Protein AF-A0A3C0R1L7-F1 (afdb_monomer_lite)

Secondary structure (DSSP, 8-state):
-------SS-EEEHHHHHHHHHHH-TT--HHHHHHHHHHHHHTTSEEE-SSSEEEE-----------SHHHHHHHHHHHHH-TTS------HHHHHHHHHHHS-S-PPP----TTTHHHHHHHHHHH--S---SS--HHHHHHH--

Structure (mmCIF, N/CA/C/O backbone):
data_AF-A0A3C0R1L7-F1
#
_entry.id   AF-A0A3C0R1L7-F1
#
loop_
_atom_site.group_PDB
_atom_site.id
_atom_site.type_symbol
_atom_site.label_atom_id
_atom_site.label_alt_id
_atom_site.label_comp_id
_atom_site.label_asym_id
_atom_site.label_entity_id
_atom_site.label_seq_id
_atom_site.pdbx_PDB_ins_code
_atom_site.Cartn_x
_atom_site.Cartn_y
_atom_site.Cartn_z
_atom_site.occupancy
_atom_site.B_iso_or_equiv
_atom_site.auth_seq_id
_atom_site.auth_comp_id
_atom_site.auth_asym_id
_atom_site.auth_atom_id
_atom_site.pdbx_PDB_model_num
ATOM 1 N N . MET A 1 1 ? 21.553 -5.396 19.216 1.00 31.02 1 MET A N 1
ATOM 2 C CA . MET A 1 1 ? 20.790 -6.480 18.566 1.00 31.02 1 MET A CA 1
ATOM 3 C C . MET A 1 1 ? 19.596 -5.795 17.933 1.00 31.02 1 MET A C 1
ATOM 5 O O . MET A 1 1 ? 18.827 -5.189 18.660 1.00 31.02 1 MET A O 1
ATOM 9 N N . ASN A 1 2 ? 19.588 -5.698 16.604 1.00 32.06 2 ASN A N 1
ATOM 10 C CA . ASN A 1 2 ? 18.698 -4.812 15.852 1.00 32.06 2 ASN A CA 1
ATOM 11 C C . ASN A 1 2 ? 17.420 -5.559 15.472 1.00 32.06 2 ASN A C 1
ATOM 13 O O . ASN A 1 2 ? 17.490 -6.497 14.678 1.00 32.06 2 ASN A O 1
ATOM 17 N N . GLU A 1 3 ? 16.276 -5.122 15.985 1.00 32.38 3 GLU A N 1
ATOM 18 C CA . GLU A 1 3 ? 14.979 -5.550 15.469 1.00 32.38 3 GLU A CA 1
ATOM 19 C C . GLU A 1 3 ? 14.638 -4.723 14.227 1.00 32.38 3 GLU A C 1
ATOM 21 O O . GLU A 1 3 ? 14.549 -3.494 14.253 1.00 32.38 3 GLU A O 1
ATOM 26 N N . LYS A 1 4 ? 14.515 -5.425 13.098 1.00 33.72 4 LYS A N 1
ATOM 27 C CA . LYS A 1 4 ? 13.945 -4.896 11.862 1.00 33.72 4 LYS A CA 1
ATOM 28 C C . LYS A 1 4 ? 12.449 -4.716 12.091 1.00 33.72 4 LYS A C 1
ATOM 30 O O . LYS A 1 4 ? 11.712 -5.695 12.121 1.00 33.72 4 LYS A O 1
ATOM 35 N N . ASN A 1 5 ? 12.034 -3.465 12.233 1.00 35.06 5 ASN A N 1
ATOM 36 C CA . ASN A 1 5 ? 10.636 -3.070 12.267 1.00 35.06 5 ASN A CA 1
ATOM 37 C C . ASN A 1 5 ? 10.037 -3.272 10.863 1.00 35.06 5 ASN A C 1
ATOM 39 O O . ASN A 1 5 ? 10.234 -2.459 9.962 1.00 35.06 5 ASN A O 1
ATOM 43 N N . ILE A 1 6 ? 9.412 -4.430 10.655 1.00 40.94 6 ILE A N 1
ATOM 44 C CA . ILE A 1 6 ? 8.583 -4.750 9.492 1.00 40.94 6 ILE A CA 1
ATOM 45 C C . ILE A 1 6 ? 7.182 -4.948 10.060 1.00 40.94 6 ILE A C 1
ATOM 47 O O . ILE A 1 6 ? 6.838 -6.073 10.397 1.00 40.94 6 ILE A O 1
ATOM 51 N N . ASN A 1 7 ? 6.461 -3.847 10.291 1.00 43.59 7 ASN A N 1
ATOM 52 C CA . ASN A 1 7 ? 4.997 -3.697 10.283 1.00 43.59 7 ASN A CA 1
ATOM 53 C C . ASN A 1 7 ? 4.656 -2.392 11.022 1.00 43.59 7 ASN A C 1
ATOM 55 O O . ASN A 1 7 ? 4.863 -2.295 12.225 1.00 43.59 7 ASN A O 1
ATOM 59 N N . ASP A 1 8 ? 4.093 -1.401 10.325 1.00 56.25 8 ASP A N 1
ATOM 60 C CA . ASP A 1 8 ? 3.641 -0.108 10.884 1.00 56.25 8 ASP A CA 1
ATOM 61 C C . ASP A 1 8 ? 2.411 -0.234 11.826 1.00 56.25 8 ASP A C 1
ATOM 63 O O . ASP A 1 8 ? 1.599 0.685 11.954 1.00 56.25 8 ASP A O 1
ATOM 67 N N . TYR A 1 9 ? 2.239 -1.384 12.483 1.00 62.00 9 TYR A N 1
ATOM 68 C CA . TYR A 1 9 ? 1.064 -1.748 13.267 1.00 62.00 9 TYR A CA 1
ATOM 69 C C . TYR A 1 9 ? 1.466 -2.308 14.634 1.00 62.00 9 TYR A C 1
ATOM 71 O O . TYR A 1 9 ? 2.244 -3.253 14.727 1.00 62.00 9 TYR A O 1
ATOM 79 N N . GLU A 1 10 ? 0.883 -1.749 15.696 1.00 81.00 10 GLU A N 1
ATOM 80 C CA . GLU A 1 10 ? 0.997 -2.275 17.059 1.00 81.00 10 GLU A CA 1
ATOM 81 C C . GLU A 1 10 ? 0.113 -3.529 17.180 1.00 81.00 10 GLU A C 1
ATOM 83 O O . GLU A 1 10 ? -1.123 -3.432 17.174 1.00 81.00 10 GLU A O 1
ATOM 88 N N . ILE A 1 11 ? 0.752 -4.703 17.221 1.00 84.50 11 ILE A N 1
ATOM 89 C CA . ILE A 1 11 ? 0.093 -5.989 17.482 1.00 84.50 11 ILE A CA 1
ATOM 90 C C . ILE A 1 11 ? -0.173 -6.091 18.985 1.00 84.50 11 ILE A C 1
ATOM 92 O O . ILE A 1 11 ? 0.705 -5.820 19.798 1.00 84.50 11 ILE A O 1
ATOM 96 N N . LEU A 1 12 ? -1.399 -6.467 19.331 1.00 88.62 12 LEU A N 1
ATOM 97 C CA . LEU A 1 12 ? -1.890 -6.652 20.686 1.00 88.62 12 LEU A CA 1
ATOM 98 C C . LEU A 1 12 ? -2.249 -8.123 20.894 1.00 88.62 12 LEU A C 1
ATOM 100 O O . LEU A 1 12 ? -3.056 -8.678 20.138 1.00 88.62 12 LEU A O 1
ATOM 104 N N . GLU A 1 13 ? -1.713 -8.723 21.952 1.00 92.06 13 GLU A N 1
ATOM 105 C CA . GLU A 1 13 ? -2.141 -10.040 22.409 1.00 92.06 13 GLU A CA 1
ATOM 106 C C . GLU A 1 13 ? -3.542 -9.945 23.017 1.00 92.06 13 GLU A C 1
ATOM 108 O O . GLU A 1 13 ? -3.877 -9.036 23.784 1.00 92.06 13 GLU A O 1
ATOM 113 N N . LYS A 1 14 ? -4.399 -10.907 22.694 1.00 91.81 14 LYS A N 1
ATOM 114 C CA . LYS A 1 14 ? -5.751 -10.987 23.251 1.00 91.81 14 LYS A CA 1
ATOM 115 C C . LYS A 1 14 ? -5.728 -11.092 24.769 1.00 91.81 14 LYS A C 1
ATOM 117 O O . LYS A 1 14 ? -6.632 -10.564 25.409 1.00 91.81 14 LYS A O 1
ATOM 122 N N . GLU A 1 15 ? -4.747 -11.795 25.327 1.00 92.31 15 GLU A N 1
ATOM 123 C CA . GLU A 1 15 ? -4.602 -11.959 26.774 1.00 92.31 15 GLU A CA 1
ATOM 124 C C . GLU A 1 15 ? -4.381 -10.612 27.463 1.00 92.31 15 GLU A C 1
ATOM 126 O O . GLU A 1 15 ? -5.080 -10.320 28.432 1.00 92.31 15 GLU A O 1
ATOM 131 N N . ASP A 1 16 ? -3.537 -9.751 26.894 1.00 91.69 16 ASP A N 1
ATOM 132 C CA . ASP A 1 16 ? -3.277 -8.405 27.413 1.00 91.69 16 ASP A CA 1
ATOM 133 C C . ASP A 1 16 ? -4.540 -7.535 27.382 1.00 91.69 16 ASP A C 1
ATOM 135 O O . ASP A 1 16 ? -4.899 -6.914 28.381 1.00 91.69 16 ASP A O 1
ATOM 139 N N . ILE A 1 17 ? -5.293 -7.566 26.275 1.00 91.69 17 ILE A N 1
ATOM 140 C CA . ILE A 1 17 ? -6.566 -6.830 26.163 1.00 91.69 17 ILE A CA 1
ATOM 141 C C . ILE A 1 17 ? -7.581 -7.342 27.197 1.00 91.69 17 ILE A C 1
ATOM 143 O O . ILE A 1 17 ? -8.354 -6.575 27.771 1.00 91.69 17 ILE A O 1
ATOM 147 N N . VAL A 1 18 ? -7.627 -8.655 27.425 1.00 93.19 18 VAL A N 1
ATOM 148 C CA . VAL A 1 18 ? -8.535 -9.262 28.404 1.00 93.19 18 VAL A CA 1
ATOM 149 C C . VAL A 1 18 ? -8.138 -8.893 29.833 1.00 93.19 18 VAL A C 1
ATOM 151 O O . VAL A 1 18 ? -9.031 -8.659 30.651 1.00 93.19 18 VAL A O 1
ATOM 154 N N . LEU A 1 19 ? -6.840 -8.839 30.133 1.00 92.69 19 LEU A N 1
ATOM 155 C CA . LEU A 1 19 ? -6.325 -8.382 31.421 1.00 92.69 19 LEU A CA 1
ATOM 156 C C . LEU A 1 19 ? -6.717 -6.925 31.670 1.00 92.69 19 LEU A C 1
ATOM 158 O O . LEU A 1 19 ? -7.341 -6.653 32.690 1.00 92.69 19 LEU A O 1
ATOM 162 N N . GLU A 1 20 ? -6.487 -6.033 30.708 1.00 91.69 20 GLU A N 1
ATOM 163 C CA . GLU A 1 20 ? -6.849 -4.612 30.809 1.00 91.69 20 GLU A CA 1
ATOM 164 C C . GLU A 1 20 ? -8.364 -4.420 31.033 1.00 91.69 20 GLU A C 1
ATOM 166 O O . GLU A 1 20 ? -8.787 -3.690 31.929 1.00 91.69 20 GLU A O 1
ATOM 171 N N . ILE A 1 21 ? -9.212 -5.164 30.306 1.00 92.44 21 ILE A N 1
ATOM 172 C CA . ILE A 1 21 ? -10.674 -5.151 30.522 1.00 92.44 21 ILE A CA 1
ATOM 173 C C . ILE A 1 21 ? -11.036 -5.587 31.949 1.00 92.44 21 ILE A C 1
ATOM 175 O O . ILE A 1 21 ? -11.974 -5.047 32.536 1.00 92.44 21 ILE A O 1
ATOM 179 N N . LYS A 1 22 ? -10.334 -6.582 32.500 1.00 90.88 22 LYS A N 1
ATOM 180 C CA . LYS A 1 22 ? -10.584 -7.084 33.857 1.00 90.88 22 LYS A CA 1
ATOM 181 C C . LYS A 1 22 ? -10.043 -6.166 34.944 1.00 90.88 22 LYS A C 1
ATOM 183 O O . LYS A 1 22 ? -10.605 -6.164 36.033 1.00 90.88 22 LYS A O 1
ATOM 188 N N . GLU A 1 23 ? -8.984 -5.412 34.682 1.00 91.88 23 GLU A N 1
ATOM 189 C CA . GLU A 1 23 ? -8.503 -4.385 35.607 1.00 91.88 23 GLU A CA 1
ATOM 190 C C . GLU A 1 23 ? -9.524 -3.249 35.743 1.00 91.88 23 GLU A C 1
ATOM 192 O O . GLU A 1 23 ? -9.788 -2.794 36.855 1.00 91.88 23 GLU A O 1
ATOM 197 N N . GLU A 1 24 ? -10.158 -2.843 34.638 1.00 88.38 24 GLU A N 1
ATOM 198 C CA . GLU A 1 24 ? -11.218 -1.827 34.653 1.00 88.38 24 GLU A CA 1
ATOM 199 C C . GLU A 1 24 ? -12.554 -2.345 35.210 1.00 88.38 24 GLU A C 1
ATOM 201 O O . GLU A 1 24 ? -13.275 -1.597 35.874 1.00 88.38 24 GLU A O 1
ATOM 206 N N . ALA A 1 25 ? -12.904 -3.603 34.925 1.00 88.69 25 ALA A N 1
ATOM 207 C CA . ALA A 1 25 ? -14.168 -4.221 35.327 1.00 88.69 25 ALA A CA 1
ATOM 208 C C . ALA A 1 25 ? -13.968 -5.684 35.783 1.00 88.69 25 ALA A C 1
ATOM 210 O O . ALA A 1 25 ? -14.237 -6.626 35.022 1.00 88.69 25 ALA A O 1
ATOM 211 N N . PRO A 1 26 ? -13.510 -5.909 37.031 1.00 89.50 26 PRO A N 1
ATOM 212 C CA . PRO A 1 26 ? -13.202 -7.245 37.554 1.00 89.50 26 PRO A CA 1
ATOM 213 C C . PRO A 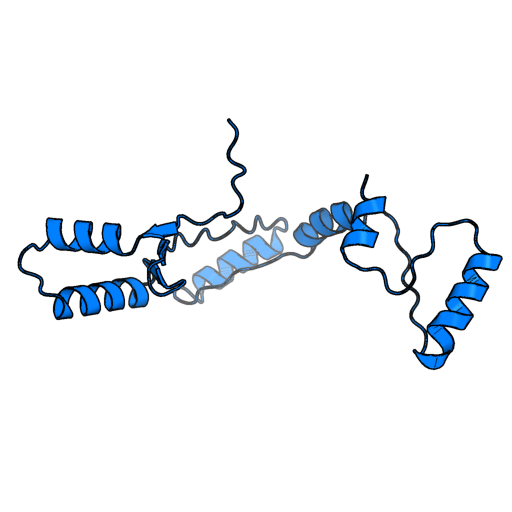1 26 ? -14.401 -8.200 37.588 1.00 89.50 26 PRO A C 1
ATOM 215 O O . PRO A 1 26 ? -14.234 -9.420 37.595 1.00 89.50 26 PRO A O 1
ATOM 218 N N . GLU A 1 27 ? -15.621 -7.664 37.610 1.00 90.88 27 GLU A N 1
ATOM 219 C CA . GLU A 1 27 ? -16.873 -8.416 37.631 1.00 90.88 27 GLU A CA 1
ATOM 220 C C . GLU A 1 27 ? -17.253 -9.029 36.273 1.00 90.88 27 GLU A C 1
ATOM 222 O O . GLU A 1 27 ? -18.208 -9.807 36.184 1.00 90.88 27 GLU A O 1
ATOM 227 N N . TYR A 1 28 ? -16.534 -8.697 35.197 1.00 91.25 28 TYR A N 1
ATOM 228 C CA . TYR A 1 28 ? -16.855 -9.192 33.864 1.00 91.25 28 TYR A CA 1
ATOM 229 C C . TYR A 1 28 ? -16.534 -10.683 33.720 1.00 91.25 28 TYR A C 1
ATOM 231 O O . TYR A 1 28 ? -15.382 -11.118 33.706 1.00 91.25 28 TYR A O 1
ATOM 239 N N . GLY A 1 29 ? -17.588 -11.475 33.520 1.00 90.44 29 GLY A N 1
ATOM 240 C CA . GLY A 1 29 ? -17.474 -12.858 33.063 1.00 90.44 29 GLY A CA 1
ATOM 241 C C . GLY A 1 29 ? -17.069 -12.959 31.587 1.00 90.44 29 GLY A C 1
ATOM 242 O O . GLY A 1 29 ? -17.083 -11.978 30.840 1.00 90.44 29 GLY A O 1
ATOM 243 N N . GLU A 1 30 ? -16.766 -14.175 31.128 1.00 88.69 30 GLU A N 1
ATOM 244 C CA . GLU A 1 30 ? -16.292 -14.420 29.756 1.00 88.69 30 GLU A CA 1
ATOM 245 C C . GLU A 1 30 ? -17.213 -13.856 28.669 1.00 88.69 30 GLU A C 1
ATOM 247 O O . GLU A 1 30 ? -16.739 -13.293 27.682 1.00 88.69 30 GLU A O 1
ATOM 252 N N . SER A 1 31 ? -18.531 -13.984 28.835 1.00 89.81 31 SER A N 1
ATOM 253 C CA . SER A 1 31 ? -19.507 -13.465 27.871 1.00 89.81 31 SER A CA 1
ATOM 254 C C . SER A 1 31 ? -19.443 -11.940 27.754 1.00 89.81 31 SER A C 1
ATOM 256 O O . SER A 1 31 ? -19.507 -11.407 26.645 1.00 89.81 31 SER A O 1
ATOM 258 N N . SER A 1 32 ? -19.250 -11.238 28.875 1.00 92.94 32 SER A N 1
ATOM 259 C CA . SER A 1 32 ? -19.101 -9.778 28.914 1.00 92.94 32 SER A CA 1
ATOM 260 C C . SER A 1 32 ? -17.795 -9.335 28.259 1.00 92.94 32 SER A C 1
ATOM 262 O O . SER A 1 32 ? -17.788 -8.384 27.481 1.00 92.94 32 SER A O 1
ATOM 264 N N . ILE A 1 33 ? -16.707 -10.075 28.487 1.00 93.31 33 ILE A N 1
ATOM 265 C CA . ILE A 1 33 ? -15.404 -9.833 27.851 1.00 93.31 33 ILE A CA 1
ATOM 266 C C . ILE A 1 33 ? -15.500 -10.026 26.335 1.00 93.31 33 ILE A C 1
ATOM 268 O O . ILE A 1 33 ? -15.068 -9.163 25.571 1.00 93.31 33 ILE A O 1
ATOM 272 N N . ARG A 1 34 ? -16.131 -11.114 25.870 1.00 91.50 34 ARG A N 1
ATOM 273 C CA . ARG A 1 34 ? -16.369 -11.348 24.433 1.00 91.50 34 ARG A CA 1
ATOM 274 C C . ARG A 1 34 ? -17.191 -10.222 23.813 1.00 91.50 34 ARG A C 1
ATOM 276 O O . ARG A 1 34 ? -16.867 -9.762 22.720 1.00 91.50 34 ARG A O 1
ATOM 283 N N . TRP A 1 35 ? -18.227 -9.757 24.510 1.00 93.25 35 TRP A N 1
ATOM 284 C CA . TRP A 1 35 ? -19.033 -8.630 24.050 1.00 93.25 35 TRP A CA 1
ATOM 285 C C . TRP A 1 35 ? -18.224 -7.329 23.998 1.00 93.25 35 TRP A C 1
ATOM 287 O O . TRP A 1 35 ? -18.322 -6.591 23.021 1.00 93.25 35 TRP A O 1
ATOM 297 N N . LYS A 1 36 ? -17.368 -7.068 24.991 1.00 93.25 36 LYS A N 1
ATOM 298 C CA . LYS A 1 36 ? -16.486 -5.897 25.014 1.00 93.25 36 LYS A CA 1
ATOM 299 C C . LYS A 1 36 ? -15.470 -5.928 23.871 1.00 93.25 36 LYS A C 1
ATOM 301 O O . LYS A 1 36 ? -15.343 -4.933 23.164 1.00 93.25 36 LYS A O 1
ATOM 306 N N . LEU A 1 37 ? -14.830 -7.071 23.616 1.00 91.88 37 LEU A N 1
ATOM 307 C CA . LEU A 1 37 ? -13.949 -7.273 22.457 1.00 91.88 37 LEU A CA 1
ATOM 308 C C . LEU A 1 37 ? -14.681 -7.032 21.131 1.00 91.88 37 LEU A C 1
ATOM 310 O O . LEU A 1 37 ? -14.117 -6.451 20.204 1.00 91.88 37 LEU A O 1
ATOM 314 N N . PHE A 1 38 ? -15.942 -7.456 21.032 1.00 92.38 38 PHE A N 1
ATOM 315 C CA . PHE A 1 38 ? -16.780 -7.165 19.872 1.00 92.38 38 PHE A CA 1
ATOM 316 C C . PHE A 1 38 ? -17.076 -5.662 19.733 1.00 92.38 38 PHE A C 1
ATOM 318 O O . PHE A 1 38 ? -16.977 -5.131 18.628 1.00 92.38 38 PHE A O 1
ATOM 325 N N . GLN A 1 39 ? -17.379 -4.953 20.828 1.00 91.81 39 GLN A N 1
ATOM 326 C CA . GLN A 1 39 ? -17.566 -3.496 20.789 1.00 91.81 39 GLN A CA 1
ATOM 327 C C . GLN A 1 39 ? -16.289 -2.769 20.363 1.00 91.81 39 GLN A C 1
ATOM 329 O O . GLN A 1 39 ? -16.354 -1.914 19.491 1.00 91.81 39 GLN A O 1
ATOM 334 N N . LEU A 1 40 ? -15.121 -3.145 20.893 1.00 90.69 40 LEU A N 1
ATOM 335 C CA . LEU A 1 40 ? -13.842 -2.533 20.510 1.00 90.69 40 LEU A CA 1
ATOM 336 C C . LEU A 1 40 ? -13.543 -2.690 19.008 1.00 90.69 40 LEU A C 1
ATOM 338 O O . LEU A 1 40 ? -12.996 -1.775 18.390 1.00 90.69 40 LEU A O 1
ATOM 342 N N . GLN A 1 41 ? -13.933 -3.820 18.410 1.00 88.81 41 GLN A N 1
ATOM 343 C CA . GLN A 1 41 ? -13.848 -4.031 16.962 1.00 88.81 41 GLN A CA 1
ATOM 344 C C . GLN A 1 41 ? -14.857 -3.176 16.193 1.00 88.81 41 GLN A C 1
ATOM 346 O O . GLN A 1 41 ? -14.504 -2.520 15.214 1.00 88.81 41 GLN A O 1
ATOM 351 N N . LYS A 1 42 ? -16.115 -3.151 16.647 1.00 86.06 42 LYS A N 1
ATOM 352 C CA . LYS A 1 42 ? -17.181 -2.338 16.047 1.00 86.06 42 LYS A CA 1
ATOM 353 C C . LYS A 1 42 ? -16.834 -0.845 16.061 1.00 86.06 42 LYS A C 1
ATOM 355 O O . LYS A 1 42 ? -17.067 -0.155 15.070 1.00 86.06 42 LYS A O 1
ATOM 360 N N . ASP A 1 43 ? -16.233 -0.381 17.149 1.00 85.69 43 ASP A N 1
ATOM 361 C CA . ASP A 1 43 ? -15.812 1.003 17.371 1.00 85.69 43 ASP A CA 1
ATOM 362 C C . ASP A 1 43 ? -14.482 1.341 16.690 1.00 85.69 43 ASP A C 1
AT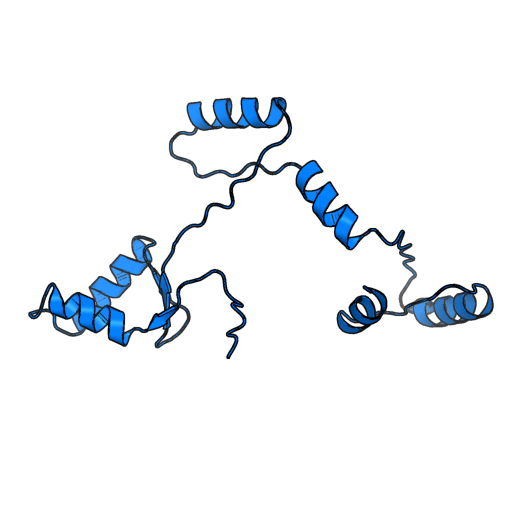OM 364 O O . ASP A 1 43 ? -13.973 2.448 16.867 1.00 85.69 43 ASP A O 1
ATOM 368 N N . LYS A 1 44 ? -13.913 0.413 15.906 1.00 81.06 44 LYS A N 1
ATOM 369 C CA . LYS A 1 44 ? -12.672 0.632 15.156 1.00 81.06 44 LYS A CA 1
ATOM 370 C C . LYS A 1 44 ? -11.476 1.000 16.047 1.00 81.06 44 LYS A C 1
ATOM 372 O O . LYS A 1 44 ? -10.609 1.777 15.662 1.00 81.06 44 LYS A O 1
ATOM 377 N N . LYS A 1 45 ? -11.430 0.451 17.265 1.00 85.31 45 LYS A N 1
ATOM 378 C CA . LYS A 1 45 ? -10.281 0.589 18.178 1.00 85.31 45 LYS A CA 1
ATOM 379 C C . LYS A 1 45 ? -9.269 -0.532 17.981 1.00 85.31 45 LYS A C 1
ATOM 381 O O . LYS A 1 45 ? -8.067 -0.299 18.077 1.00 85.31 45 LYS A O 1
ATOM 386 N N . ILE A 1 46 ? -9.755 -1.732 17.668 1.00 89.12 46 ILE A N 1
ATOM 387 C CA . ILE A 1 46 ? -8.931 -2.906 17.371 1.00 89.12 46 ILE A CA 1
ATOM 388 C C . ILE A 1 46 ? -9.464 -3.642 16.138 1.00 89.12 46 ILE A C 1
ATOM 390 O O . ILE A 1 46 ? -10.646 -3.563 15.814 1.00 89.12 46 ILE A O 1
ATOM 394 N N . THR A 1 47 ? -8.612 -4.388 15.445 1.00 87.00 47 THR A N 1
ATOM 395 C CA . THR A 1 47 ? -9.002 -5.323 14.377 1.00 87.00 47 THR A CA 1
ATOM 396 C C . THR A 1 47 ? -8.455 -6.698 14.692 1.00 87.00 47 THR A C 1
ATOM 398 O O . THR A 1 47 ? -7.282 -6.825 15.020 1.00 87.00 47 THR A O 1
ATOM 401 N N . LYS A 1 48 ? -9.300 -7.725 14.607 1.00 87.56 48 LYS A N 1
ATOM 402 C CA . LYS A 1 48 ? -8.882 -9.108 14.833 1.00 87.56 48 LYS A CA 1
ATOM 403 C C . LYS A 1 48 ? -8.045 -9.603 13.653 1.00 87.56 48 LYS A C 1
ATOM 405 O O . LYS A 1 48 ? -8.517 -9.524 12.520 1.00 87.56 48 LYS A O 1
ATOM 410 N N . ILE A 1 49 ? -6.844 -10.114 13.925 1.00 85.44 49 ILE A N 1
ATOM 411 C CA . ILE A 1 49 ? -6.003 -10.782 12.919 1.00 85.44 49 ILE A CA 1
ATOM 412 C C . ILE A 1 49 ? -6.352 -12.269 12.894 1.00 85.44 49 ILE A C 1
ATOM 414 O O . ILE A 1 49 ? -6.706 -12.817 11.854 1.00 85.44 49 ILE A O 1
ATOM 418 N N . ASP A 1 50 ? -6.304 -12.903 14.065 1.00 86.00 50 ASP A N 1
ATOM 419 C CA . ASP A 1 50 ? -6.561 -14.326 14.255 1.00 86.00 50 ASP A CA 1
ATOM 420 C C . ASP A 1 50 ? -7.167 -14.595 15.648 1.00 86.00 50 ASP A C 1
ATOM 422 O O . ASP A 1 50 ? -7.781 -13.713 16.249 1.00 86.00 50 ASP A O 1
ATOM 426 N N . ALA A 1 51 ? -7.114 -15.839 16.129 1.00 85.12 51 ALA A N 1
ATOM 427 C CA . ALA A 1 51 ? -7.729 -16.242 17.392 1.00 85.12 51 ALA A CA 1
ATOM 428 C C . ALA A 1 51 ? -7.183 -15.496 18.622 1.00 85.12 51 ALA A C 1
ATOM 430 O O . ALA A 1 51 ? -7.970 -15.245 19.552 1.00 85.12 51 ALA A O 1
ATOM 431 N N . ASP A 1 52 ? -5.903 -15.129 18.585 1.00 90.38 52 ASP A N 1
ATOM 432 C CA . ASP A 1 52 ? -5.125 -14.675 19.735 1.00 90.38 52 ASP A CA 1
ATOM 433 C C . ASP A 1 52 ? -4.509 -13.286 19.524 1.00 90.38 52 ASP A C 1
ATOM 435 O O . ASP A 1 52 ? -4.215 -12.615 20.504 1.00 90.38 52 ASP A O 1
ATOM 439 N N . HIS A 1 53 ? -4.470 -12.775 18.290 1.00 88.50 53 HIS A N 1
ATOM 440 C CA . HIS A 1 53 ? -3.888 -11.465 17.993 1.00 88.50 53 HIS A CA 1
ATOM 441 C C . HIS A 1 53 ? -4.898 -10.448 17.447 1.00 88.50 53 HIS A C 1
ATOM 443 O O . HIS A 1 53 ? -5.776 -10.738 16.618 1.00 88.50 53 HIS A O 1
ATOM 449 N N . TYR A 1 54 ? -4.710 -9.200 17.868 1.00 89.75 54 TYR A N 1
ATOM 450 C CA . TYR A 1 54 ? -5.400 -8.014 17.375 1.00 89.75 54 TYR A CA 1
ATOM 451 C C . TYR A 1 54 ? -4.384 -6.960 16.929 1.00 89.75 54 TYR A C 1
ATOM 453 O O . TYR A 1 54 ? -3.233 -6.974 17.336 1.00 89.75 54 TYR A O 1
ATOM 461 N N . ILE A 1 55 ? -4.809 -6.009 16.105 1.00 87.25 55 ILE A N 1
ATOM 462 C CA . ILE A 1 55 ? -4.043 -4.795 15.798 1.00 87.25 55 ILE A CA 1
ATOM 463 C C . ILE A 1 55 ? -4.789 -3.613 16.383 1.00 87.25 55 ILE A C 1
ATOM 465 O O . ILE A 1 55 ? -6.001 -3.486 16.171 1.00 87.25 55 ILE A O 1
ATOM 469 N N . LYS A 1 56 ? -4.074 -2.715 17.060 1.00 81.81 56 LYS A N 1
ATOM 470 C CA . LYS A 1 56 ? -4.623 -1.414 17.439 1.00 81.81 56 LYS A CA 1
ATOM 471 C C . LYS A 1 56 ? -4.853 -0.594 16.177 1.00 81.81 56 LYS A C 1
ATOM 473 O O . LYS A 1 56 ? -3.916 -0.306 15.434 1.00 81.81 56 LYS A O 1
ATOM 478 N N . GLN A 1 57 ? -6.098 -0.203 15.917 1.00 68.94 57 GLN A N 1
ATOM 479 C CA . GLN A 1 57 ? -6.394 0.695 14.805 1.00 68.94 57 GLN A CA 1
ATOM 480 C C . GLN A 1 57 ? -5.920 2.103 15.164 1.00 68.94 57 GLN A C 1
ATOM 482 O O . GLN A 1 57 ? -6.680 2.958 15.606 1.00 68.94 57 GLN A O 1
ATOM 487 N N . ASN A 1 58 ? -4.636 2.357 14.939 1.00 55.91 58 ASN A N 1
ATOM 488 C CA . ASN A 1 58 ? -4.177 3.700 14.673 1.00 55.91 58 ASN A CA 1
ATOM 489 C C . ASN A 1 58 ? -4.424 3.902 13.181 1.00 55.91 58 ASN A C 1
ATOM 491 O O . ASN A 1 58 ? -3.676 3.388 12.351 1.00 55.91 58 ASN A O 1
ATOM 495 N N . ILE A 1 59 ? -5.531 4.554 12.813 1.00 47.06 59 ILE A N 1
ATOM 496 C CA . ILE A 1 59 ? -5.706 5.005 11.431 1.00 47.06 59 ILE A CA 1
ATOM 497 C C . ILE A 1 59 ? -4.633 6.070 11.235 1.00 47.06 59 ILE A C 1
ATOM 499 O O . ILE A 1 59 ? -4.871 7.260 11.438 1.00 47.06 59 ILE A O 1
ATOM 503 N N . GLN A 1 60 ? -3.426 5.640 10.882 1.00 42.97 60 GLN A N 1
ATOM 504 C CA . GLN A 1 60 ? -2.425 6.525 10.344 1.00 42.97 60 GLN A CA 1
ATOM 505 C C . GLN A 1 60 ? -2.973 6.898 8.972 1.00 42.97 60 GLN A C 1
ATOM 507 O O . GLN A 1 60 ? -2.798 6.201 7.974 1.00 42.97 60 GLN A O 1
ATOM 512 N N . VAL A 1 61 ? -3.791 7.951 8.954 1.00 43.19 61 VAL A N 1
ATOM 513 C CA . VAL A 1 61 ? -4.186 8.608 7.721 1.00 43.19 61 VAL A CA 1
ATOM 514 C C . VAL A 1 61 ? -2.866 9.109 7.171 1.00 43.19 61 VAL A C 1
ATOM 516 O O . VAL A 1 61 ? -2.349 10.108 7.670 1.00 43.19 61 VAL A O 1
ATOM 519 N N . PHE A 1 62 ? -2.267 8.373 6.233 1.00 39.19 62 PHE A N 1
ATOM 520 C CA . PHE A 1 62 ? -1.076 8.851 5.552 1.00 39.19 62 PHE A CA 1
ATOM 521 C C . PHE A 1 62 ? -1.401 10.265 5.076 1.00 39.19 62 PHE A C 1
ATOM 523 O O . PHE A 1 62 ? -2.384 10.439 4.343 1.00 39.19 62 PHE A O 1
ATOM 530 N N . PRO A 1 63 ? -0.676 11.296 5.541 1.00 47.34 63 PRO A N 1
ATOM 531 C CA . PRO A 1 63 ? -0.918 12.633 5.054 1.00 47.34 63 PRO A CA 1
ATOM 532 C C . PRO A 1 63 ? -0.584 12.609 3.565 1.00 47.34 63 PRO A C 1
ATOM 534 O O . PRO A 1 63 ? 0.576 12.548 3.168 1.00 47.34 63 PRO A O 1
ATOM 537 N N . THR A 1 64 ? -1.612 12.616 2.718 1.00 54.94 64 THR A N 1
ATOM 538 C CA . THR A 1 64 ? -1.441 12.919 1.303 1.00 54.94 64 THR A CA 1
ATOM 539 C C . THR A 1 64 ? -1.042 14.385 1.249 1.00 54.94 64 THR A C 1
ATOM 541 O O . THR A 1 64 ? -1.898 15.274 1.343 1.00 54.94 64 THR A O 1
ATOM 544 N N . ASN A 1 65 ? 0.267 14.632 1.198 1.00 63.44 65 ASN A N 1
ATOM 545 C CA . ASN A 1 65 ? 0.840 15.949 0.967 1.00 63.44 65 ASN A CA 1
ATOM 546 C C . ASN A 1 65 ? 0.504 16.346 -0.470 1.00 63.44 65 ASN A C 1
ATOM 548 O O . ASN A 1 65 ? 1.285 16.100 -1.381 1.00 63.44 65 ASN A O 1
ATOM 552 N N . LEU A 1 66 ? -0.704 16.880 -0.667 1.00 73.94 66 LEU A N 1
ATOM 553 C CA . LEU A 1 66 ? -1.132 17.453 -1.938 1.00 73.94 66 LEU A CA 1
ATOM 554 C C . LEU A 1 66 ? -0.149 18.559 -2.312 1.00 73.94 66 LEU A C 1
ATOM 556 O O . LEU A 1 66 ? 0.158 19.421 -1.489 1.00 73.94 66 LEU A O 1
ATOM 560 N N . VAL A 1 67 ? 0.350 18.496 -3.535 1.00 72.56 67 VAL A N 1
ATOM 561 C CA . VAL A 1 67 ? 1.384 19.371 -4.072 1.00 72.56 67 VAL A CA 1
ATOM 562 C C . VAL A 1 67 ? 0.756 20.501 -4.885 1.00 72.56 67 VAL A C 1
ATOM 564 O O . VAL A 1 67 ? 1.283 21.608 -4.862 1.00 72.56 67 VAL A O 1
ATOM 567 N N . SER A 1 68 ? -0.367 20.274 -5.583 1.00 81.62 68 SER A N 1
ATOM 568 C CA . SER A 1 68 ? -1.007 21.339 -6.364 1.00 81.62 68 SER A CA 1
ATOM 569 C C . SER A 1 68 ? -1.984 22.189 -5.548 1.00 81.62 68 SER A C 1
ATOM 571 O O . SER A 1 68 ? -2.840 21.682 -4.814 1.00 81.62 68 SER A O 1
ATOM 573 N N . ASP A 1 69 ? -1.935 23.504 -5.781 1.00 85.25 69 ASP A N 1
ATOM 574 C CA . ASP A 1 69 ? -2.902 24.472 -5.244 1.00 85.25 69 ASP A CA 1
ATOM 575 C C . ASP A 1 69 ? -4.346 24.093 -5.599 1.00 85.25 69 ASP A C 1
ATOM 577 O O . ASP A 1 69 ? -5.274 24.282 -4.807 1.00 85.25 69 ASP A O 1
ATOM 581 N N . TYR A 1 70 ? -4.544 23.495 -6.779 1.00 86.00 70 TYR A N 1
ATOM 582 C CA . TYR A 1 70 ? -5.849 23.012 -7.209 1.00 86.00 70 TYR A CA 1
ATOM 583 C C . TYR A 1 70 ? -6.371 21.900 -6.295 1.00 86.00 70 TYR A C 1
ATOM 585 O O . TYR A 1 70 ? -7.493 22.009 -5.797 1.00 86.00 70 TYR A O 1
ATOM 593 N N . ALA A 1 71 ? -5.578 20.863 -6.012 1.00 85.62 71 ALA A N 1
ATOM 594 C CA . ALA A 1 71 ? -6.023 19.773 -5.148 1.00 85.62 71 ALA A CA 1
ATOM 595 C C . ALA A 1 71 ? -6.221 20.224 -3.698 1.00 85.62 71 ALA A C 1
ATOM 597 O O . ALA A 1 71 ? -7.155 19.758 -3.040 1.00 85.62 71 ALA A O 1
ATOM 598 N N . ILE A 1 72 ? -5.403 21.163 -3.211 1.00 87.25 72 ILE A N 1
ATOM 599 C CA . ILE A 1 72 ? -5.595 21.796 -1.900 1.00 87.25 72 ILE A CA 1
ATOM 600 C C . ILE A 1 72 ? -6.948 22.523 -1.866 1.00 87.25 72 ILE A C 1
ATOM 602 O O . ILE A 1 72 ? -7.777 22.247 -0.998 1.00 87.25 72 ILE A O 1
ATOM 606 N N . SER A 1 73 ? -7.233 23.367 -2.862 1.00 90.50 73 SER A N 1
ATOM 607 C CA . SER A 1 73 ? -8.511 24.089 -2.947 1.00 90.50 73 SER A CA 1
ATOM 608 C C . SER A 1 73 ? -9.720 23.148 -3.066 1.00 90.50 73 SER A C 1
ATOM 610 O O . SER A 1 73 ? -10.776 23.385 -2.469 1.00 90.50 73 SER A O 1
ATOM 612 N N . LEU A 1 74 ? -9.560 22.037 -3.793 1.00 89.69 74 LEU A N 1
ATOM 613 C CA . LEU A 1 74 ? -10.583 21.015 -3.975 1.00 89.69 74 LEU A CA 1
ATOM 614 C C . LEU A 1 74 ? -10.858 20.272 -2.665 1.00 89.69 74 LEU A C 1
ATOM 616 O O . LEU A 1 74 ? -12.022 20.089 -2.305 1.00 89.69 74 LEU A O 1
ATOM 620 N N . LYS A 1 75 ? -9.811 19.910 -1.914 1.00 86.62 75 LYS A N 1
ATOM 621 C CA . LYS A 1 75 ? -9.927 19.320 -0.573 1.00 86.62 75 LYS A CA 1
ATOM 622 C C . LYS A 1 75 ? -10.752 20.213 0.346 1.00 86.62 75 LYS A C 1
ATOM 624 O O . LYS A 1 75 ? -11.663 19.721 1.010 1.00 86.62 75 LYS A O 1
ATOM 629 N N . ASP A 1 76 ? -10.481 21.513 0.352 1.00 88.50 76 ASP A N 1
ATOM 630 C CA . ASP A 1 76 ? -11.189 22.467 1.208 1.00 88.50 76 ASP A CA 1
ATOM 631 C C . ASP A 1 76 ? -12.642 22.681 0.781 1.00 88.50 76 ASP A C 1
ATOM 633 O O . ASP A 1 76 ? -13.526 22.888 1.618 1.00 88.50 76 ASP A O 1
ATOM 637 N N . LYS A 1 77 ? -12.936 22.608 -0.520 1.00 91.56 77 LYS A N 1
ATOM 638 C CA . LYS A 1 77 ? -14.317 22.626 -1.015 1.00 91.56 77 LYS A CA 1
ATOM 639 C C . LYS A 1 77 ? -15.074 21.363 -0.594 1.00 91.56 77 LYS A C 1
ATOM 641 O O . LYS A 1 77 ? -16.149 21.469 -0.007 1.00 91.56 77 LYS A O 1
ATOM 646 N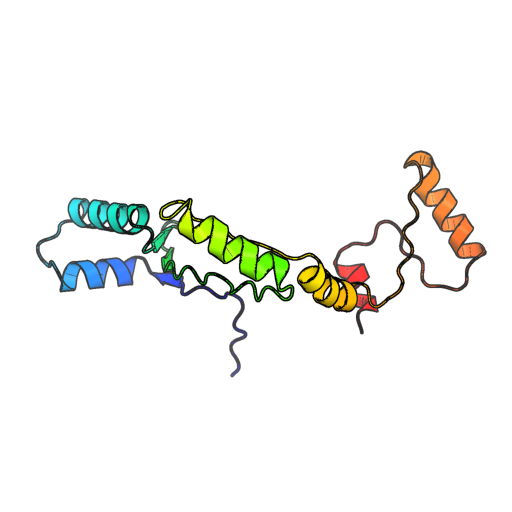 N . LEU A 1 78 ? -14.490 20.186 -0.810 1.00 85.75 78 LEU A N 1
ATOM 647 C CA . LEU A 1 78 ? -15.117 18.903 -0.486 1.00 85.75 78 LEU A CA 1
ATOM 648 C C . LEU A 1 78 ? -15.305 18.709 1.023 1.00 85.75 78 LEU A C 1
ATOM 650 O O . LEU A 1 78 ? -16.353 18.228 1.441 1.00 85.75 78 LEU A O 1
ATOM 654 N N . LYS A 1 79 ? -14.360 19.163 1.858 1.00 82.31 79 LYS A N 1
ATOM 655 C CA . LYS A 1 79 ? -14.512 19.142 3.325 1.00 82.31 79 LYS A CA 1
ATOM 656 C C . LYS A 1 79 ? -15.685 19.994 3.806 1.00 82.31 79 LYS A C 1
ATOM 658 O O . LYS A 1 79 ? -16.324 19.649 4.798 1.00 82.31 79 LYS A O 1
ATOM 663 N N . ARG A 1 80 ? -15.956 21.119 3.135 1.00 88.94 80 ARG A N 1
ATOM 664 C CA . ARG A 1 80 ? -17.072 22.008 3.488 1.00 88.94 80 ARG A CA 1
ATOM 665 C C . ARG A 1 80 ? -18.424 21.409 3.117 1.00 88.94 80 ARG A C 1
ATOM 667 O O . ARG A 1 80 ? -19.349 21.522 3.919 1.00 88.94 80 ARG A O 1
ATOM 674 N N . GLU A 1 81 ? -18.525 20.776 1.950 1.00 91.06 81 GLU A N 1
ATOM 675 C CA . GLU A 1 81 ? -19.781 20.180 1.472 1.00 91.06 81 GLU A CA 1
ATOM 676 C C . GLU A 1 81 ? -20.076 18.809 2.098 1.00 91.06 81 GLU A C 1
ATOM 678 O O . GLU A 1 81 ? -21.213 18.541 2.480 1.00 91.06 81 GLU A O 1
ATOM 683 N N . PHE A 1 82 ? -19.061 17.965 2.298 1.00 81.44 82 PHE A N 1
ATOM 684 C CA . PHE A 1 82 ? -19.218 16.582 2.757 1.00 81.44 82 PHE A CA 1
ATOM 685 C C . PHE A 1 82 ? -18.577 16.350 4.131 1.00 81.44 82 PHE A C 1
ATOM 687 O O . PHE A 1 82 ? -17.657 15.551 4.285 1.00 81.44 82 PHE A O 1
ATOM 694 N N . LYS A 1 83 ? -19.088 17.034 5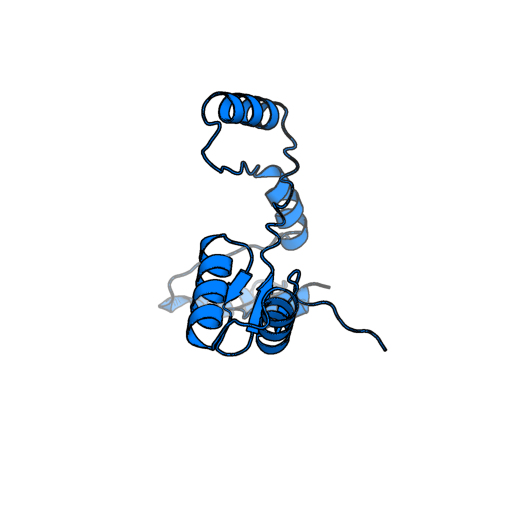.163 1.00 72.25 83 LYS A N 1
ATOM 695 C CA . LYS A 1 83 ? -18.504 17.039 6.524 1.00 72.25 83 LYS A CA 1
ATOM 696 C C . LYS A 1 83 ? -18.363 15.661 7.184 1.00 72.25 83 LYS A C 1
ATOM 698 O O . LYS A 1 83 ? -17.474 15.481 8.007 1.00 72.25 83 LYS A O 1
ATOM 703 N N . ASN A 1 84 ? -19.225 14.709 6.825 1.00 68.69 84 ASN A N 1
ATOM 704 C CA . ASN A 1 84 ? -19.305 13.396 7.477 1.00 68.69 84 ASN A CA 1
ATOM 705 C C . ASN A 1 84 ? -18.906 12.232 6.559 1.00 68.69 84 ASN A C 1
ATOM 707 O O . ASN A 1 84 ? -19.090 11.075 6.932 1.00 68.69 84 ASN A O 1
ATOM 711 N N . ILE A 1 85 ? -18.397 12.514 5.357 1.00 65.69 85 ILE A N 1
ATOM 712 C CA . ILE A 1 85 ? -17.947 11.474 4.431 1.00 65.69 85 ILE A CA 1
ATOM 713 C C . ILE A 1 85 ? -16.420 11.423 4.497 1.00 65.69 85 ILE A C 1
ATOM 715 O O . ILE A 1 85 ? -15.774 12.425 4.192 1.00 65.69 85 ILE A O 1
ATOM 719 N N . PRO A 1 86 ? -15.815 10.292 4.894 1.00 60.31 86 PRO A N 1
ATOM 720 C CA . PRO A 1 86 ? -14.371 10.144 4.826 1.00 60.31 86 PRO A CA 1
ATOM 721 C C . PRO A 1 86 ? -13.942 10.062 3.358 1.00 60.31 86 PRO A C 1
ATOM 723 O O . PRO A 1 86 ? -14.456 9.243 2.598 1.00 60.31 86 PRO A O 1
ATOM 726 N N . PHE A 1 87 ? -12.991 10.900 2.958 1.00 69.56 87 PHE A N 1
ATOM 727 C CA . PHE A 1 87 ? -12.399 10.863 1.624 1.00 69.56 87 PHE A CA 1
ATOM 728 C C . PHE A 1 87 ? -10.905 11.188 1.684 1.00 69.56 87 PHE A C 1
ATOM 730 O O . PHE A 1 87 ? -10.434 11.865 2.600 1.00 69.56 87 PHE A O 1
ATOM 737 N N . ILE A 1 88 ? -10.168 10.710 0.682 1.00 73.25 88 ILE A N 1
ATOM 738 C CA . ILE A 1 88 ? -8.742 10.974 0.478 1.00 73.25 88 ILE A CA 1
ATOM 739 C C . ILE A 1 88 ? -8.569 11.447 -0.965 1.00 73.25 88 ILE A C 1
ATOM 741 O O . ILE A 1 88 ? -9.245 10.953 -1.866 1.00 73.25 88 ILE A O 1
ATOM 745 N N . ILE A 1 89 ? -7.689 12.423 -1.179 1.00 75.56 89 ILE A N 1
ATOM 746 C CA . ILE A 1 89 ? -7.326 12.913 -2.511 1.00 75.56 89 ILE A CA 1
ATOM 747 C C . ILE A 1 89 ? -5.883 12.498 -2.766 1.00 75.56 89 ILE A C 1
ATOM 749 O O . ILE A 1 89 ? -5.019 12.736 -1.926 1.00 75.56 89 ILE A O 1
ATOM 753 N N . TYR A 1 90 ? -5.635 11.903 -3.927 1.00 73.94 90 TYR A N 1
ATOM 754 C CA . TYR A 1 90 ? -4.297 11.563 -4.396 1.00 73.94 90 TYR A CA 1
ATOM 755 C C . TYR A 1 90 ? -3.945 12.412 -5.612 1.00 73.94 90 TYR A C 1
ATOM 757 O O . TYR A 1 90 ? -4.809 12.711 -6.436 1.00 73.94 90 TYR A O 1
ATOM 765 N N . GLU A 1 91 ? -2.667 12.754 -5.743 1.00 71.19 91 GLU A N 1
ATOM 766 C CA . GLU A 1 91 ? -2.125 13.367 -6.951 1.00 71.19 91 GLU A CA 1
ATOM 767 C C . GLU A 1 91 ? -1.108 12.443 -7.605 1.00 71.19 91 GLU A C 1
ATOM 769 O O . GLU A 1 91 ? -0.235 11.877 -6.944 1.00 71.19 91 GLU A O 1
ATOM 774 N N . SER A 1 92 ? -1.184 12.341 -8.930 1.00 69.88 92 SER A N 1
ATOM 775 C CA . SER A 1 92 ? -0.256 11.535 -9.719 1.00 69.88 92 SER A CA 1
ATOM 776 C C . SER A 1 92 ? 1.181 12.047 -9.658 1.00 69.88 92 SER A C 1
ATOM 778 O O . SER A 1 92 ? 2.090 11.269 -9.899 1.00 69.88 92 SER A O 1
ATOM 780 N N . ILE A 1 93 ? 1.418 13.312 -9.296 1.00 67.88 93 ILE A N 1
ATOM 781 C CA . ILE A 1 93 ? 2.774 13.855 -9.137 1.00 67.88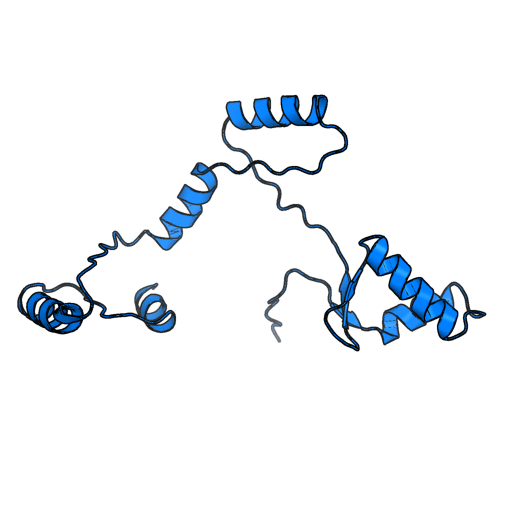 93 ILE A CA 1
ATOM 782 C C . ILE A 1 93 ? 3.524 13.220 -7.954 1.00 67.88 93 ILE A C 1
ATOM 784 O O . ILE A 1 93 ? 4.726 12.994 -8.037 1.00 67.88 93 ILE A O 1
ATOM 788 N N . ILE A 1 94 ? 2.805 12.834 -6.894 1.00 59.94 94 ILE A N 1
ATOM 789 C CA . ILE A 1 94 ? 3.363 12.088 -5.754 1.00 59.94 94 ILE A CA 1
ATOM 790 C C . ILE A 1 94 ? 3.697 10.658 -6.191 1.00 59.94 94 ILE A C 1
ATOM 792 O O . ILE A 1 94 ? 4.744 10.116 -5.838 1.00 59.94 94 ILE A O 1
ATOM 796 N N . LEU A 1 95 ? 2.829 10.066 -7.019 1.00 59.59 95 LEU A N 1
ATOM 797 C CA . LEU A 1 95 ? 3.108 8.782 -7.658 1.00 59.59 95 LEU A CA 1
ATOM 798 C C . LEU A 1 95 ? 4.274 8.896 -8.637 1.00 59.59 95 LEU A C 1
ATOM 800 O O . LEU A 1 95 ? 5.006 7.936 -8.775 1.00 59.59 95 LEU A O 1
ATOM 804 N N . ASN A 1 96 ? 4.478 10.044 -9.282 1.00 61.78 96 ASN A N 1
ATOM 805 C CA . ASN A 1 96 ? 5.551 10.262 -10.242 1.00 61.78 96 ASN A CA 1
ATOM 806 C C . ASN A 1 96 ? 6.923 10.239 -9.569 1.00 61.78 96 ASN A C 1
ATOM 808 O O . ASN A 1 96 ? 7.806 9.586 -10.086 1.00 61.78 96 ASN A O 1
ATOM 812 N N . GLU A 1 97 ? 7.121 10.860 -8.405 1.00 56.94 97 GLU A N 1
ATOM 813 C CA . GLU A 1 97 ? 8.399 10.742 -7.679 1.00 56.94 97 GLU A CA 1
ATOM 814 C C . GLU A 1 97 ? 8.666 9.291 -7.242 1.00 56.94 97 GLU A C 1
ATOM 816 O O . GLU A 1 97 ? 9.758 8.761 -7.449 1.00 56.94 97 GLU A O 1
ATOM 821 N N . TRP A 1 98 ? 7.645 8.594 -6.733 1.00 53.72 98 TRP A N 1
ATOM 822 C CA . TRP A 1 98 ? 7.755 7.180 -6.356 1.00 53.72 98 TRP A CA 1
ATOM 823 C C . TRP A 1 98 ? 8.026 6.264 -7.562 1.00 53.72 98 TRP A C 1
ATOM 825 O O . TRP A 1 98 ? 8.940 5.437 -7.539 1.00 53.72 98 TRP A O 1
ATOM 835 N N . LEU A 1 99 ? 7.277 6.456 -8.649 1.00 60.62 99 LEU A N 1
ATOM 836 C CA . LEU A 1 99 ? 7.441 5.751 -9.914 1.00 60.62 99 LEU A CA 1
ATOM 837 C C . LEU A 1 99 ? 8.773 6.111 -10.564 1.00 60.62 99 LEU A C 1
ATOM 839 O O . LEU A 1 99 ? 9.423 5.213 -11.054 1.00 60.62 99 LEU A O 1
ATOM 843 N N . ASN A 1 100 ? 9.250 7.352 -10.520 1.00 58.22 100 ASN A N 1
ATOM 844 C CA . ASN A 1 100 ? 10.556 7.745 -11.057 1.00 58.22 100 ASN A CA 1
ATOM 845 C C . ASN A 1 100 ? 11.702 7.125 -10.261 1.00 58.22 100 ASN A C 1
ATOM 847 O O . ASN A 1 100 ? 12.727 6.785 -10.844 1.00 58.22 100 ASN A O 1
ATOM 851 N N . HIS A 1 101 ? 11.550 6.926 -8.951 1.00 60.91 101 HIS A N 1
ATOM 852 C CA . HIS A 1 101 ? 12.528 6.178 -8.166 1.00 60.91 101 HIS A CA 1
ATOM 853 C C . HIS A 1 101 ? 12.567 4.687 -8.543 1.00 60.91 101 HIS A C 1
ATOM 855 O O . HIS A 1 101 ? 13.660 4.131 -8.638 1.00 60.91 101 HIS A O 1
ATOM 861 N N . GLN A 1 102 ? 11.420 4.053 -8.815 1.00 52.25 102 GLN A N 1
ATOM 862 C CA . GLN A 1 102 ? 11.339 2.634 -9.209 1.00 52.25 102 GLN A CA 1
ATOM 863 C C . GLN A 1 102 ? 11.595 2.388 -10.716 1.00 52.25 102 GLN A C 1
ATOM 865 O O . GLN A 1 102 ? 12.186 1.381 -11.093 1.00 52.25 102 GLN A O 1
ATOM 870 N N . LEU A 1 103 ? 11.223 3.333 -11.583 1.00 58.03 103 LEU A N 1
ATOM 871 C CA . LEU A 1 103 ? 11.332 3.323 -13.053 1.00 58.03 103 LEU A CA 1
ATOM 872 C C . LEU A 1 103 ? 12.526 4.143 -13.563 1.00 58.03 103 LEU A C 1
ATOM 874 O O . LEU A 1 103 ? 12.665 4.371 -14.762 1.00 58.03 103 LEU A O 1
ATOM 878 N N . ARG A 1 104 ? 13.424 4.574 -12.667 1.00 54.69 104 ARG A N 1
ATOM 879 C CA . ARG A 1 104 ? 14.664 5.312 -12.986 1.00 54.69 104 ARG A CA 1
ATOM 880 C C . ARG A 1 104 ? 15.531 4.601 -14.031 1.00 54.69 104 ARG A C 1
ATOM 882 O O . ARG A 1 104 ? 16.364 5.217 -14.690 1.00 54.69 104 ARG A O 1
ATOM 889 N N . ARG A 1 105 ? 15.323 3.295 -14.187 1.00 57.94 105 ARG A N 1
ATOM 890 C CA . ARG A 1 105 ? 15.800 2.483 -15.302 1.00 57.94 105 ARG A CA 1
ATOM 891 C C . ARG A 1 105 ? 14.753 2.590 -16.401 1.00 57.94 105 ARG A C 1
ATOM 893 O O . ARG A 1 105 ? 13.688 2.002 -16.255 1.00 57.94 105 ARG A O 1
ATOM 900 N N . ASN A 1 106 ? 15.049 3.328 -17.471 1.00 63.59 106 ASN A N 1
ATOM 901 C CA . ASN A 1 106 ? 14.220 3.422 -18.678 1.00 63.59 106 ASN A CA 1
ATOM 902 C C . ASN A 1 106 ? 13.956 2.018 -19.268 1.00 63.59 106 ASN A C 1
ATOM 904 O O . ASN A 1 106 ? 14.694 1.545 -20.131 1.00 63.59 106 ASN A O 1
ATOM 908 N N . THR A 1 107 ? 12.959 1.323 -18.723 1.00 71.50 107 THR A N 1
ATOM 909 C CA . THR A 1 107 ? 12.688 -0.095 -18.963 1.00 71.50 107 THR A CA 1
ATOM 910 C C . THR A 1 107 ? 11.651 -0.195 -20.065 1.00 71.50 107 THR A C 1
ATOM 912 O O . THR A 1 107 ? 10.557 0.354 -19.948 1.00 71.50 107 THR A O 1
ATOM 915 N N . ILE A 1 108 ? 12.005 -0.884 -21.147 1.00 72.94 108 ILE A N 1
ATOM 916 C CA . ILE A 1 108 ? 11.142 -1.055 -22.314 1.00 72.94 108 ILE A CA 1
ATOM 917 C C . ILE A 1 108 ? 10.415 -2.390 -22.180 1.00 72.94 108 ILE A C 1
ATOM 919 O O . ILE A 1 108 ? 11.052 -3.439 -22.097 1.00 72.94 108 ILE A O 1
ATOM 923 N N . PHE A 1 109 ? 9.085 -2.343 -22.183 1.00 79.81 109 PHE A N 1
ATOM 924 C CA . PHE A 1 109 ? 8.234 -3.529 -22.176 1.00 79.81 109 PHE A CA 1
ATOM 925 C C . PHE A 1 109 ? 7.825 -3.878 -23.604 1.00 79.81 109 PHE A C 1
ATOM 927 O O . PHE A 1 109 ? 7.415 -3.006 -24.369 1.00 79.81 109 PHE A O 1
ATOM 934 N N . ILE A 1 110 ? 7.944 -5.157 -23.957 1.00 75.75 110 ILE A N 1
ATOM 935 C CA . ILE A 1 110 ? 7.534 -5.681 -25.259 1.00 75.75 110 ILE A CA 1
ATOM 936 C C . ILE A 1 110 ? 6.604 -6.863 -25.007 1.00 75.75 110 ILE A C 1
ATOM 938 O O . ILE A 1 110 ? 7.019 -7.866 -24.431 1.00 75.75 110 ILE A O 1
ATOM 942 N N . GLU A 1 111 ? 5.352 -6.729 -25.435 1.00 74.06 111 GLU A N 1
ATOM 943 C CA . GLU A 1 111 ? 4.344 -7.783 -25.356 1.00 74.06 111 GLU A CA 1
ATOM 944 C C . GLU A 1 111 ? 4.172 -8.441 -26.729 1.00 74.06 111 GLU A C 1
ATOM 946 O O . GLU A 1 111 ? 4.135 -7.771 -27.761 1.00 74.06 111 GLU A O 1
ATOM 951 N N . VAL A 1 112 ? 4.090 -9.769 -26.735 1.00 82.75 112 VAL A N 1
ATOM 952 C CA . VAL A 1 112 ? 3.910 -10.605 -27.927 1.00 82.75 112 VAL A CA 1
ATOM 953 C C . VAL A 1 112 ? 2.955 -11.744 -27.590 1.00 82.75 112 VAL A C 1
ATOM 955 O O . VAL A 1 112 ? 2.860 -12.145 -26.429 1.00 82.75 112 VAL A O 1
ATOM 958 N N . GLU A 1 113 ? 2.248 -12.291 -28.584 1.00 79.62 113 GLU A N 1
ATOM 959 C CA . GLU A 1 113 ? 1.361 -13.431 -28.331 1.00 79.62 113 GLU A CA 1
ATOM 960 C C . GLU A 1 113 ? 2.143 -14.598 -27.717 1.00 79.62 113 GLU A C 1
ATOM 962 O O . GLU A 1 113 ? 3.244 -14.934 -28.161 1.00 79.62 113 GLU A O 1
ATOM 967 N N . ARG A 1 114 ? 1.537 -15.254 -26.720 1.00 75.06 114 ARG A N 1
ATOM 968 C CA . ARG A 1 114 ? 2.163 -16.322 -25.923 1.00 75.06 114 ARG A CA 1
ATOM 969 C C . ARG A 1 114 ? 2.809 -17.421 -26.768 1.00 75.06 114 ARG A C 1
ATOM 971 O O . ARG A 1 114 ? 3.826 -17.970 -26.372 1.00 75.06 114 ARG A O 1
ATOM 978 N N . PHE A 1 115 ? 2.230 -17.739 -27.925 1.00 85.62 115 PHE A N 1
ATOM 979 C CA . PHE A 1 115 ? 2.770 -18.755 -28.828 1.00 85.62 115 PHE A CA 1
ATOM 980 C C . PHE A 1 115 ? 4.148 -18.378 -29.407 1.00 85.62 115 PHE A C 1
ATOM 982 O O . PHE A 1 115 ? 4.968 -19.256 -29.660 1.00 85.62 115 PHE A O 1
ATOM 989 N N . TYR A 1 116 ? 4.430 -17.084 -29.580 1.00 86.88 116 TYR A N 1
ATOM 990 C CA . TYR A 1 116 ? 5.679 -16.585 -30.163 1.00 86.88 116 TYR A CA 1
ATOM 991 C C . TYR A 1 116 ? 6.677 -16.059 -29.127 1.00 86.88 116 TYR A C 1
ATOM 993 O O . TYR A 1 116 ? 7.795 -15.707 -29.506 1.00 86.88 116 TYR A O 1
ATOM 1001 N N . SER A 1 117 ? 6.308 -15.994 -27.845 1.00 83.12 117 SER A N 1
ATOM 1002 C CA . SER A 1 117 ? 7.068 -15.275 -26.816 1.00 83.12 117 SER A CA 1
ATOM 1003 C C . SER A 1 117 ? 8.508 -15.775 -26.669 1.00 83.12 117 SER A C 1
ATOM 1005 O O . SER A 1 117 ? 9.446 -14.977 -26.711 1.00 83.12 117 SER A O 1
ATOM 1007 N N . GLU A 1 118 ? 8.705 -17.091 -26.604 1.00 86.31 118 GLU A N 1
ATOM 1008 C CA . GLU A 1 118 ? 10.033 -17.700 -26.491 1.00 86.31 118 GLU A CA 1
ATOM 1009 C C . GLU A 1 118 ? 10.874 -17.491 -27.759 1.00 86.31 118 GLU A C 1
ATOM 1011 O O . GLU A 1 118 ? 12.031 -17.076 -27.686 1.00 86.31 118 GLU A O 1
ATOM 1016 N N . SER A 1 119 ? 10.286 -17.705 -28.941 1.00 88.06 119 SER A N 1
ATOM 1017 C CA . SER A 1 119 ? 10.987 -17.522 -30.221 1.00 88.06 119 SER A CA 1
ATOM 1018 C C . SER A 1 119 ? 11.411 -16.066 -30.434 1.00 88.06 119 SER A C 1
ATOM 1020 O O . SER A 1 119 ? 12.526 -15.791 -30.884 1.00 88.06 119 SER A O 1
ATOM 1022 N N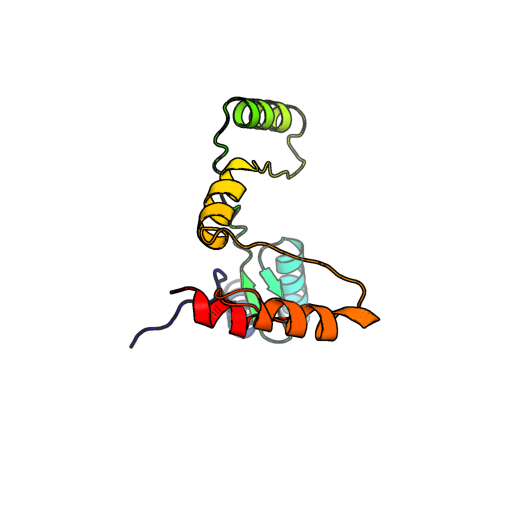 . PHE A 1 120 ? 10.544 -15.122 -30.065 1.00 88.88 120 PHE A N 1
ATOM 1023 C CA . PHE A 1 120 ? 10.821 -13.692 -30.133 1.00 88.88 120 PHE A CA 1
ATOM 1024 C C . PHE A 1 120 ? 11.924 -13.288 -29.147 1.00 88.88 120 PHE A C 1
ATOM 1026 O O . PHE A 1 120 ? 12.846 -12.560 -29.516 1.00 88.88 120 PHE A O 1
ATOM 1033 N N . PHE A 1 121 ? 11.896 -13.821 -27.923 1.00 89.62 121 PHE A N 1
ATOM 1034 C CA . PHE A 1 121 ? 12.948 -13.597 -26.934 1.00 89.62 121 PHE A CA 1
ATOM 1035 C C . PHE A 1 121 ? 14.314 -14.106 -27.411 1.00 89.62 121 PHE A C 1
ATOM 1037 O O . PHE A 1 121 ? 15.300 -13.367 -27.355 1.00 89.62 121 PHE A O 1
ATOM 1044 N N . GLN A 1 122 ? 14.383 -15.332 -27.944 1.00 89.69 122 GLN A N 1
ATOM 1045 C CA . GLN A 1 122 ? 15.629 -15.878 -28.493 1.00 89.69 122 GLN A CA 1
ATOM 1046 C C . GLN A 1 122 ? 16.146 -15.031 -29.658 1.00 89.69 122 GLN A C 1
ATOM 1048 O O . GLN A 1 122 ? 17.340 -14.737 -29.723 1.00 89.69 122 GLN A O 1
ATOM 1053 N N . TYR A 1 123 ? 15.257 -14.570 -30.542 1.00 91.69 123 TYR A N 1
ATOM 1054 C CA . TYR A 1 123 ? 15.627 -13.651 -31.613 1.00 91.69 123 TYR A CA 1
ATOM 1055 C C . TYR A 1 123 ? 16.262 -12.369 -31.059 1.00 91.69 123 TYR A C 1
ATOM 1057 O O . TYR A 1 123 ? 17.383 -12.033 -31.447 1.00 91.69 123 TYR A O 1
ATOM 1065 N N . LEU A 1 124 ? 15.614 -11.691 -30.105 1.00 89.56 124 LEU A N 1
ATOM 1066 C CA . LEU A 1 124 ? 16.146 -10.464 -29.502 1.00 89.56 124 LEU A CA 1
ATOM 1067 C C . LEU A 1 124 ? 17.498 -10.689 -28.819 1.00 89.56 124 LEU A C 1
ATOM 1069 O O . LEU A 1 124 ? 18.406 -9.876 -28.990 1.00 89.56 124 LEU A O 1
ATOM 1073 N N . LYS A 1 125 ? 17.674 -11.822 -28.133 1.00 89.06 125 LYS A N 1
ATOM 1074 C CA . LYS A 1 125 ? 18.938 -12.201 -27.486 1.00 89.06 125 LYS A CA 1
ATOM 1075 C C . LYS A 1 125 ? 20.104 -12.307 -28.470 1.00 89.06 125 LYS A C 1
ATOM 1077 O O . LYS A 1 125 ? 21.236 -12.012 -28.105 1.00 89.06 125 LYS A O 1
ATOM 1082 N N . THR A 1 126 ? 19.846 -12.684 -29.724 1.00 88.81 126 THR A N 1
ATOM 1083 C CA . THR A 1 126 ? 20.886 -12.713 -30.772 1.00 88.81 126 THR A CA 1
ATOM 1084 C C . THR A 1 126 ? 21.181 -11.346 -31.392 1.00 88.81 126 THR A C 1
ATOM 1086 O O . THR A 1 126 ? 22.193 -11.198 -32.076 1.00 88.81 126 THR A O 1
ATOM 1089 N N . LYS A 1 127 ? 20.295 -10.358 -31.213 1.00 88.44 127 LYS A N 1
ATOM 1090 C CA . LYS A 1 127 ? 20.354 -9.065 -31.914 1.00 88.44 127 LYS A CA 1
ATOM 1091 C C . LYS A 1 127 ? 20.698 -7.884 -31.020 1.00 88.44 127 LYS A C 1
ATOM 1093 O O . LYS A 1 127 ? 21.178 -6.880 -31.539 1.00 88.44 127 LYS A O 1
ATOM 1098 N N . ILE A 1 128 ? 20.456 -7.979 -29.716 1.00 84.31 128 ILE A N 1
ATOM 1099 C CA . ILE A 1 128 ? 20.597 -6.856 -28.791 1.00 84.31 128 ILE A CA 1
ATOM 1100 C C . ILE A 1 128 ? 21.578 -7.222 -27.678 1.00 84.31 128 ILE A C 1
ATOM 1102 O O . ILE A 1 128 ? 21.475 -8.276 -27.063 1.00 84.31 128 ILE A O 1
ATOM 1106 N N . ALA A 1 129 ? 22.526 -6.322 -27.410 1.00 77.88 129 ALA A N 1
ATOM 1107 C CA . ALA A 1 129 ? 23.566 -6.489 -26.392 1.00 77.88 129 ALA A CA 1
ATOM 1108 C C . ALA A 1 129 ? 23.167 -5.950 -25.001 1.00 77.88 129 ALA A C 1
ATOM 1110 O O . ALA A 1 129 ? 24.032 -5.709 -24.162 1.00 77.88 129 ALA A O 1
ATOM 1111 N N . VAL A 1 130 ? 21.873 -5.717 -24.761 1.00 78.81 130 VAL A N 1
ATOM 1112 C CA . VAL A 1 130 ? 21.355 -5.241 -23.467 1.00 78.81 130 VAL A CA 1
ATOM 1113 C C . VAL A 1 130 ? 20.764 -6.405 -22.670 1.00 78.81 130 VAL A C 1
ATOM 1115 O O . VAL A 1 130 ? 20.365 -7.404 -23.271 1.00 78.81 130 VAL A O 1
ATOM 1118 N N . PRO A 1 131 ? 20.675 -6.299 -21.332 1.00 81.50 131 PRO A N 1
ATOM 1119 C CA . PRO A 1 131 ? 19.984 -7.293 -20.522 1.00 81.50 131 PRO A CA 1
ATOM 1120 C C . PRO A 1 131 ? 18.528 -7.458 -20.976 1.00 81.50 131 PRO A C 1
ATOM 1122 O O . PRO A 1 131 ? 17.770 -6.491 -21.018 1.00 81.50 131 PRO A O 1
ATOM 1125 N N . LEU A 1 132 ? 18.154 -8.690 -21.319 1.00 84.44 132 LEU A N 1
ATOM 1126 C CA . LEU A 1 132 ? 16.797 -9.074 -21.696 1.00 84.44 132 LEU A CA 1
ATOM 1127 C C . LEU A 1 132 ? 16.277 -10.078 -20.671 1.00 84.44 132 LEU A C 1
ATOM 1129 O O . LEU A 1 132 ? 16.954 -11.060 -20.366 1.00 84.44 132 LEU A O 1
ATOM 1133 N N . LEU A 1 133 ? 15.068 -9.839 -20.172 1.00 85.12 133 LEU A N 1
ATOM 1134 C CA . LEU A 1 133 ? 14.377 -10.726 -19.243 1.00 85.12 133 LEU A CA 1
ATOM 1135 C C . LEU A 1 133 ? 13.173 -11.359 -19.940 1.00 85.12 133 LEU A C 1
ATOM 1137 O O . LEU A 1 133 ? 12.455 -10.680 -20.673 1.00 85.12 133 LEU A O 1
ATOM 1141 N N . PHE A 1 134 ? 12.964 -12.653 -19.707 1.00 86.12 134 PHE A N 1
ATOM 1142 C CA . PHE A 1 134 ? 11.807 -13.399 -20.191 1.00 86.12 134 PHE A CA 1
ATOM 1143 C C . PHE A 1 134 ? 10.969 -13.827 -18.995 1.00 86.12 134 PHE A C 1
ATOM 1145 O O . PHE A 1 134 ? 11.490 -14.523 -18.130 1.00 86.12 134 PHE A O 1
ATOM 1152 N N . GLU A 1 135 ? 9.718 -13.365 -18.936 1.00 83.62 135 GLU A N 1
ATOM 1153 C CA . GLU A 1 135 ? 8.790 -13.620 -17.821 1.00 83.62 135 GLU A CA 1
ATOM 1154 C C . GLU A 1 135 ? 9.455 -13.511 -16.424 1.00 83.62 135 GLU A C 1
ATOM 1156 O O . GLU A 1 135 ? 9.360 -14.440 -15.619 1.00 83.62 135 GLU A O 1
ATOM 1161 N N . PRO A 1 136 ? 10.174 -12.406 -16.126 1.00 76.81 136 PRO A N 1
ATOM 1162 C CA . PRO A 1 136 ? 10.939 -12.289 -14.889 1.00 76.81 136 PRO A CA 1
ATOM 1163 C C . PRO A 1 136 ? 10.043 -12.356 -13.654 1.00 76.81 136 PRO A C 1
ATOM 1165 O O . PRO A 1 136 ? 9.003 -11.698 -13.567 1.00 76.81 136 PRO A O 1
ATOM 1168 N N . SER A 1 137 ? 10.499 -13.105 -12.657 1.00 75.44 137 SER A N 1
ATOM 1169 C CA . SER A 1 137 ? 9.933 -13.085 -11.318 1.00 75.44 137 SER A CA 1
ATOM 1170 C C . SER A 1 137 ? 10.306 -11.793 -10.584 1.00 75.44 137 SER A C 1
ATOM 1172 O O . SER A 1 137 ? 11.228 -11.067 -10.961 1.00 75.44 137 SER A O 1
ATOM 1174 N N . TRP A 1 138 ? 9.635 -11.528 -9.461 1.00 66.00 138 TRP A N 1
ATOM 1175 C CA . TRP A 1 138 ? 10.014 -10.436 -8.559 1.00 66.00 138 TRP A CA 1
ATOM 1176 C C . TRP A 1 138 ? 11.489 -10.490 -8.139 1.00 66.00 138 TRP A C 1
ATOM 1178 O O . TRP A 1 138 ? 12.126 -9.447 -8.015 1.00 66.00 138 TRP A O 1
ATOM 1188 N N . HIS A 1 139 ? 12.049 -11.691 -7.963 1.00 69.19 139 HIS A N 1
ATOM 1189 C CA . HIS A 1 139 ? 13.460 -11.859 -7.626 1.00 69.19 139 HIS A CA 1
ATOM 1190 C C . HIS A 1 139 ? 14.377 -11.367 -8.756 1.00 69.19 139 HIS A C 1
ATOM 1192 O O . HIS A 1 139 ? 15.340 -10.646 -8.489 1.00 69.19 139 HIS A O 1
ATOM 1198 N N . ASP A 1 140 ? 14.034 -11.660 -10.011 1.00 69.50 140 ASP A N 1
ATOM 1199 C CA . ASP A 1 140 ? 14.831 -11.273 -11.179 1.00 69.50 140 ASP A CA 1
ATOM 1200 C C . ASP A 1 140 ? 14.927 -9.751 -11.324 1.00 69.50 140 ASP A C 1
ATOM 1202 O O . ASP A 1 140 ? 15.996 -9.228 -11.627 1.00 69.50 140 ASP A O 1
ATOM 1206 N N . PHE A 1 141 ? 13.860 -9.011 -11.007 1.00 64.12 141 PHE A N 1
ATOM 1207 C CA . PHE A 1 141 ? 13.899 -7.545 -10.984 1.00 64.12 141 PHE A CA 1
ATOM 1208 C C . PHE A 1 141 ? 14.855 -6.986 -9.917 1.00 64.12 141 PHE A C 1
ATOM 1210 O O . PHE A 1 141 ? 15.558 -6.004 -10.168 1.00 64.12 141 PHE A O 1
ATOM 1217 N N . THR A 1 142 ? 14.924 -7.619 -8.741 1.00 62.81 142 THR A N 1
ATOM 1218 C CA . THR A 1 142 ? 15.767 -7.146 -7.627 1.00 62.81 142 THR A CA 1
ATOM 1219 C C . THR A 1 142 ? 17.263 -7.376 -7.839 1.00 62.81 142 THR A C 1
ATOM 1221 O O . THR A 1 142 ? 18.081 -6.630 -7.301 1.00 62.81 142 THR A O 1
ATOM 1224 N N . LEU A 1 143 ? 17.649 -8.353 -8.667 1.00 64.00 143 LEU A N 1
ATOM 1225 C CA . LEU A 1 143 ? 19.059 -8.604 -8.997 1.00 64.00 143 LEU A CA 1
ATOM 1226 C C . LEU A 1 143 ? 19.688 -7.452 -9.776 1.00 64.00 143 LEU A C 1
ATOM 1228 O O . LEU A 1 143 ? 20.893 -7.225 -9.687 1.00 64.00 143 LEU A O 1
ATOM 1232 N N . TYR A 1 144 ? 18.870 -6.708 -10.516 1.00 59.31 144 TYR A N 1
ATOM 1233 C CA . TYR A 1 144 ? 19.355 -5.564 -11.259 1.00 59.31 144 TYR A CA 1
ATOM 1234 C C . TYR A 1 144 ? 19.267 -4.280 -10.448 1.00 59.31 144 TYR A C 1
ATOM 1236 O O . TYR A 1 144 ? 20.047 -3.400 -10.760 1.00 59.31 144 TYR A O 1
ATOM 1244 N N . SER A 1 145 ? 18.432 -4.162 -9.403 1.00 50.16 145 SER A N 1
ATOM 1245 C CA . SER A 1 145 ? 18.087 -2.899 -8.713 1.00 50.16 145 SER A CA 1
ATOM 1246 C C . SER A 1 145 ? 19.205 -2.139 -7.961 1.00 50.16 145 SER A C 1
ATOM 1248 O O . SER A 1 145 ? 18.908 -1.092 -7.387 1.00 50.16 145 SER A O 1
ATOM 1250 N N . GLY A 1 146 ? 20.464 -2.591 -8.011 1.00 48.22 146 GLY A N 1
ATOM 1251 C CA . GLY A 1 146 ? 21.642 -1.878 -7.478 1.00 48.22 146 GLY A CA 1
ATOM 1252 C C . GLY A 1 146 ? 22.145 -0.732 -8.350 1.00 48.22 146 GLY A C 1
ATOM 1253 O O . GLY A 1 146 ? 22.005 -0.829 -9.593 1.00 48.22 146 GLY A O 1
#

Foldseek 3Di:
DDDDPDDPWDKDWLVNLLVVVCVVPVPDDPVNSVVVVVVCVVVQQWADPDDTIITGPPVPVPPQPDDDPVVVVVVVVCCVVPVPDDDDDHDCVVVVVVCCLLCVPVDDDDDDPPVCQVVVQVVCVVPDPDDDDRPDDPVNSVVPSD

Sequence (146 aa):
MNEKNINDYEILEKEDIVLEIKEEAPEYGESSIRWKLFQLQKDKKITKIDADHYIKQNIQVFPTNLVSDYAISLKDKLKREFKNIPFIIYESIILNEWLNHQLRRNTIFIEVERFYSESFFQYLKTKIAVPLLFEPSWHDFTLYSG

Radius of gyration: 25.52 Å; chains: 1; bounding box: 43×43×70 Å

pLDDT: mean 76.23, std 16.32, range [31.02, 93.31]